Protein AF-A0A7C7SRX2-F1 (afdb_monomer_lite)

Structure (mmCIF, N/CA/C/O backbone):
data_AF-A0A7C7SRX2-F1
#
_entry.id   AF-A0A7C7SRX2-F1
#
loop_
_atom_site.group_PDB
_atom_site.id
_atom_site.type_symbol
_atom_site.label_atom_id
_atom_site.label_alt_id
_atom_site.label_comp_id
_atom_site.label_asym_id
_atom_site.label_entity_id
_atom_site.label_seq_id
_atom_site.pdbx_PDB_ins_code
_atom_site.Cartn_x
_atom_site.Cartn_y
_atom_site.Cartn_z
_atom_site.occupancy
_atom_site.B_iso_or_equiv
_atom_site.auth_seq_id
_atom_site.auth_comp_id
_atom_site.auth_asym_id
_atom_site.auth_atom_id
_atom_site.pdbx_PDB_model_num
ATOM 1 N N . MET A 1 1 ? 9.573 -7.313 3.600 1.00 44.72 1 MET A N 1
ATOM 2 C CA . MET A 1 1 ? 8.364 -6.798 4.273 1.00 44.72 1 MET A CA 1
ATOM 3 C C . MET A 1 1 ? 8.714 -6.221 5.648 1.00 44.72 1 MET A C 1
ATOM 5 O O . MET A 1 1 ? 8.533 -6.867 6.675 1.00 44.72 1 MET A O 1
ATOM 9 N N . ALA A 1 2 ? 9.238 -4.993 5.685 1.00 40.69 2 ALA A N 1
ATOM 10 C CA . ALA A 1 2 ? 9.743 -4.364 6.916 1.00 40.69 2 ALA A CA 1
ATOM 11 C C . ALA A 1 2 ? 8.693 -3.517 7.677 1.00 40.69 2 ALA A C 1
ATOM 13 O O . ALA A 1 2 ? 8.979 -2.401 8.100 1.00 40.69 2 ALA A O 1
ATOM 14 N N . ALA A 1 3 ? 7.450 -3.995 7.813 1.00 50.69 3 ALA A N 1
ATOM 15 C CA . ALA A 1 3 ? 6.457 -3.336 8.677 1.00 50.69 3 ALA A CA 1
ATOM 16 C C . ALA A 1 3 ? 6.371 -3.972 10.078 1.00 50.69 3 ALA A C 1
ATOM 18 O O . ALA A 1 3 ? 5.954 -3.321 11.020 1.00 50.69 3 ALA A O 1
ATOM 19 N N . ASN A 1 4 ? 6.812 -5.224 10.239 1.00 58.62 4 ASN A N 1
ATOM 20 C CA . ASN A 1 4 ? 7.034 -5.872 11.542 1.00 58.62 4 ASN A CA 1
ATOM 21 C C . ASN A 1 4 ? 8.080 -7.008 11.439 1.00 58.62 4 ASN A C 1
ATOM 23 O O . ASN A 1 4 ? 8.088 -7.939 12.236 1.00 58.62 4 ASN A O 1
ATOM 27 N N . ASP A 1 5 ? 8.897 -6.976 10.378 1.00 67.50 5 ASP A N 1
ATOM 28 C CA . ASP A 1 5 ? 9.888 -8.001 10.003 1.00 67.50 5 ASP A CA 1
ATOM 29 C C . ASP A 1 5 ? 9.330 -9.437 9.847 1.00 67.50 5 ASP A C 1
ATOM 31 O O . ASP A 1 5 ? 10.047 -10.436 9.917 1.00 67.50 5 ASP A O 1
ATOM 35 N N . GLN A 1 6 ? 8.019 -9.560 9.615 1.00 72.31 6 GLN A N 1
ATOM 36 C CA . GLN A 1 6 ? 7.351 -10.835 9.359 1.00 72.31 6 GLN A CA 1
ATOM 37 C C . GLN A 1 6 ? 7.381 -11.170 7.865 1.00 72.31 6 GLN A C 1
ATOM 39 O O . GLN A 1 6 ? 7.149 -10.307 7.019 1.00 72.31 6 GLN A O 1
ATOM 44 N N . LYS A 1 7 ? 7.621 -12.444 7.536 1.00 82.81 7 LYS A N 1
ATOM 45 C CA . LYS A 1 7 ? 7.529 -12.944 6.155 1.00 82.81 7 LYS A CA 1
ATOM 46 C C . LYS A 1 7 ? 6.091 -12.898 5.644 1.00 82.81 7 LYS A C 1
ATOM 48 O O . LYS A 1 7 ? 5.171 -13.205 6.406 1.00 82.81 7 LYS A O 1
ATOM 53 N N . ALA A 1 8 ? 5.915 -12.619 4.351 1.00 83.56 8 ALA A N 1
ATOM 54 C CA . ALA A 1 8 ? 4.608 -12.574 3.688 1.00 83.56 8 ALA A CA 1
ATOM 55 C C . ALA A 1 8 ? 3.750 -13.807 3.989 1.00 83.56 8 ALA A C 1
ATOM 57 O O . ALA A 1 8 ? 2.584 -13.679 4.354 1.00 83.56 8 ALA A O 1
ATOM 58 N N . ASP A 1 9 ? 4.342 -15.000 3.914 1.00 85.44 9 ASP A N 1
ATOM 59 C CA . ASP A 1 9 ? 3.617 -16.252 4.141 1.00 85.44 9 ASP A CA 1
ATOM 60 C C . ASP A 1 9 ? 3.044 -16.376 5.562 1.00 85.44 9 ASP A C 1
ATOM 62 O O . ASP A 1 9 ? 1.958 -16.927 5.722 1.00 85.44 9 ASP A O 1
ATOM 66 N N . LEU A 1 10 ? 3.715 -15.828 6.583 1.00 85.75 10 LEU A N 1
ATOM 67 C CA . LEU A 1 10 ? 3.201 -15.849 7.959 1.00 85.75 10 LEU A CA 1
ATOM 68 C C . LEU A 1 10 ? 1.990 -14.929 8.116 1.00 85.75 10 LEU A C 1
ATOM 70 O O . LEU A 1 10 ? 1.018 -15.304 8.762 1.00 85.75 10 LEU A O 1
ATOM 74 N N . VAL A 1 11 ? 2.031 -13.749 7.494 1.00 85.06 11 VAL A N 1
ATOM 75 C CA . VAL A 1 11 ? 0.910 -12.798 7.500 1.00 85.06 11 VAL A CA 1
ATOM 76 C C . VAL A 1 11 ? -0.282 -13.357 6.723 1.00 85.06 11 VAL A C 1
ATOM 78 O O . VAL A 1 11 ? -1.421 -13.251 7.166 1.00 85.06 11 VAL A O 1
ATOM 81 N N . ILE A 1 12 ? -0.024 -14.003 5.584 1.00 86.81 12 ILE A N 1
ATOM 82 C CA . ILE A 1 12 ? -1.063 -14.653 4.778 1.00 86.81 12 ILE A CA 1
ATOM 83 C C . ILE A 1 12 ? -1.719 -15.796 5.537 1.00 86.81 12 ILE A C 1
ATOM 85 O O . ILE A 1 12 ? -2.938 -15.954 5.467 1.00 86.81 12 ILE A O 1
ATOM 89 N N . GLN A 1 13 ? -0.922 -16.601 6.234 1.00 86.88 13 GLN A N 1
ATOM 90 C CA . GLN A 1 13 ? -1.445 -17.702 7.021 1.00 86.88 13 GLN A CA 1
ATOM 91 C C . GLN A 1 13 ? -2.283 -17.192 8.200 1.00 86.88 13 GLN A C 1
ATOM 93 O O . GLN A 1 13 ? -3.420 -17.623 8.341 1.00 86.88 13 GLN A O 1
ATOM 98 N N . ASP A 1 14 ? -1.788 -16.213 8.964 1.00 85.00 14 ASP A N 1
ATOM 99 C CA . ASP A 1 14 ? -2.549 -15.603 10.064 1.00 85.00 14 ASP A CA 1
ATOM 100 C C . ASP A 1 14 ? -3.891 -15.026 9.596 1.00 85.00 14 ASP A C 1
ATOM 102 O O . ASP A 1 14 ? -4.931 -15.276 10.202 1.00 85.00 14 ASP A O 1
ATOM 106 N N . PHE A 1 15 ? -3.891 -14.312 8.469 1.00 83.62 15 PHE A N 1
ATOM 107 C CA . PHE A 1 15 ? -5.114 -13.761 7.897 1.00 83.62 15 PHE A CA 1
ATOM 108 C C . PHE A 1 15 ? -6.142 -14.849 7.560 1.00 83.62 15 PHE A C 1
ATOM 110 O O . PHE A 1 15 ? -7.321 -14.712 7.883 1.00 83.62 15 PHE A O 1
ATOM 117 N N . LYS A 1 16 ? -5.695 -15.946 6.938 1.00 83.50 16 LYS A N 1
ATOM 118 C CA . LYS A 1 16 ? -6.566 -17.071 6.571 1.00 83.50 16 LYS A CA 1
ATOM 119 C C . LYS A 1 16 ? -7.103 -17.810 7.789 1.00 83.50 16 LYS A C 1
ATOM 121 O O . LYS A 1 16 ? -8.270 -18.186 7.791 1.00 83.50 16 LYS A O 1
ATOM 126 N N . ASP A 1 17 ? -6.257 -18.004 8.791 1.00 83.88 17 ASP A N 1
ATOM 127 C CA . ASP A 1 17 ? -6.578 -18.823 9.954 1.00 83.88 17 ASP A CA 1
ATOM 128 C C . ASP A 1 17 ? -7.446 -18.059 10.968 1.00 83.88 17 ASP A C 1
ATOM 130 O O . ASP A 1 17 ? -8.264 -18.675 11.648 1.00 83.88 17 ASP A O 1
ATOM 134 N N . ASN A 1 18 ? -7.297 -16.730 11.061 1.00 79.31 18 ASN A N 1
ATOM 135 C CA . ASN A 1 18 ? -7.887 -15.946 12.152 1.00 79.31 18 ASN A CA 1
ATOM 136 C C . ASN A 1 18 ? -8.825 -14.811 11.716 1.00 79.31 18 ASN A C 1
ATOM 138 O O . ASN A 1 18 ? -9.653 -14.393 12.522 1.00 79.31 18 ASN A O 1
ATOM 142 N N . ARG A 1 19 ? -8.714 -14.281 10.488 1.00 74.75 19 ARG A N 1
ATOM 143 C CA . ARG A 1 19 ? -9.352 -12.995 10.123 1.00 74.75 19 ARG A CA 1
ATOM 144 C C . ARG A 1 19 ? -10.472 -13.082 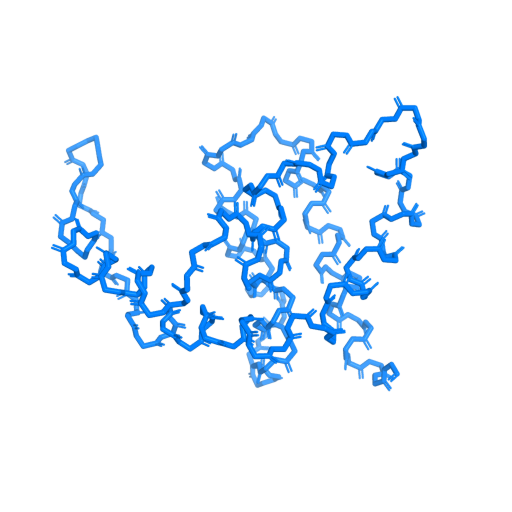9.088 1.00 74.75 19 ARG A C 1
ATOM 146 O O . ARG A 1 19 ? -11.197 -12.109 8.913 1.00 74.75 19 ARG A O 1
ATOM 153 N N . LEU A 1 20 ? -10.650 -14.225 8.423 1.00 72.06 20 LEU A N 1
ATOM 154 C CA . LEU A 1 20 ? -11.710 -14.411 7.417 1.00 72.06 20 LEU A CA 1
ATOM 155 C C . LEU A 1 20 ? -13.128 -14.435 8.009 1.00 72.06 20 LEU A C 1
ATOM 157 O O . LEU A 1 20 ? -14.077 -14.052 7.332 1.00 72.06 20 LEU A O 1
ATOM 161 N N . GLU A 1 21 ? -13.268 -14.890 9.253 1.00 70.44 21 GLU A N 1
ATOM 162 C CA . GLU A 1 21 ? -14.559 -15.057 9.941 1.00 70.44 21 GLU A CA 1
ATOM 163 C C . GLU A 1 21 ? -14.652 -14.206 11.219 1.00 70.44 21 GLU A C 1
ATOM 165 O O . GLU A 1 21 ? -15.548 -14.391 12.047 1.00 70.44 21 GLU A O 1
ATOM 170 N N . GLU A 1 22 ? -13.706 -13.281 11.406 1.00 70.69 22 GLU A N 1
ATOM 171 C CA . GLU A 1 22 ? -13.679 -12.402 12.569 1.00 70.69 22 GLU A CA 1
ATOM 172 C C . GLU A 1 22 ? -14.893 -11.461 12.532 1.00 70.69 22 GLU A C 1
ATOM 174 O O . GLU A 1 22 ? -15.251 -10.910 11.491 1.00 70.69 22 GLU A O 1
ATOM 179 N N . LYS A 1 23 ? -15.548 -11.277 13.680 1.00 69.44 23 LYS A N 1
ATOM 180 C CA . LYS A 1 23 ? -16.591 -10.262 13.859 1.00 69.44 23 LYS A CA 1
ATOM 181 C C . LYS A 1 23 ? -15.980 -9.076 14.581 1.00 69.44 23 LYS A C 1
ATOM 183 O O . LYS A 1 23 ? -15.361 -9.260 15.627 1.00 69.44 23 LYS A O 1
ATOM 188 N N . VAL A 1 24 ? -16.192 -7.874 14.061 1.00 69.94 24 VAL A N 1
ATOM 189 C CA . VAL A 1 24 ? -15.782 -6.625 14.718 1.00 69.94 24 VAL A CA 1
ATOM 190 C C . VAL A 1 24 ? -17.041 -5.914 15.194 1.00 69.94 24 VAL A C 1
ATOM 192 O O . VAL A 1 24 ? -17.967 -5.721 14.412 1.00 69.94 24 VAL A O 1
ATOM 195 N N . ASP A 1 25 ? -17.096 -5.573 16.484 1.00 72.94 25 ASP A N 1
ATOM 196 C CA . ASP A 1 25 ? -18.219 -4.865 17.120 1.00 72.94 25 ASP A CA 1
ATOM 197 C C . ASP A 1 25 ? -19.607 -5.473 16.820 1.00 72.94 25 ASP A C 1
ATOM 199 O O . ASP A 1 25 ? -20.580 -4.762 16.569 1.00 72.94 25 ASP A O 1
ATOM 203 N N . ASP A 1 26 ? -19.687 -6.810 16.817 1.00 70.38 26 ASP A N 1
ATOM 204 C CA . ASP A 1 26 ? -20.883 -7.600 16.479 1.00 70.38 26 ASP A CA 1
ATOM 205 C C . ASP A 1 26 ? -21.453 -7.350 15.066 1.00 70.38 26 ASP A C 1
ATOM 207 O O . ASP A 1 26 ? -22.555 -7.807 14.746 1.00 70.38 26 ASP A O 1
ATOM 211 N N . GLN A 1 27 ? -20.699 -6.678 14.191 1.00 66.69 27 GLN A N 1
ATOM 212 C CA . GLN A 1 27 ? -21.055 -6.480 12.792 1.00 66.69 27 GLN A CA 1
ATOM 213 C C . GLN A 1 27 ? -20.525 -7.620 11.922 1.00 66.69 27 GLN A C 1
ATOM 215 O O . GLN A 1 27 ? -19.414 -8.126 12.101 1.00 66.69 27 GLN A O 1
ATOM 220 N N . GLU A 1 28 ? -21.351 -8.033 10.962 1.00 67.12 28 GLU A N 1
ATOM 221 C CA . GLU A 1 28 ? -20.957 -8.984 9.930 1.00 67.12 28 GLU A CA 1
ATOM 222 C C . GLU A 1 28 ? -20.049 -8.263 8.930 1.00 67.12 28 GLU A C 1
ATOM 224 O O . GLU A 1 28 ? -20.482 -7.353 8.221 1.00 67.12 28 GLU A O 1
ATOM 229 N N . MET A 1 29 ? -18.769 -8.635 8.916 1.00 69.38 29 MET A N 1
ATOM 230 C CA . MET A 1 29 ? -17.819 -8.112 7.941 1.00 69.38 29 MET A CA 1
ATOM 231 C C . MET A 1 29 ? -18.009 -8.816 6.598 1.00 69.38 29 MET A C 1
ATOM 233 O O . MET A 1 29 ? -18.310 -10.008 6.532 1.00 69.38 29 MET A O 1
ATOM 237 N N . VAL A 1 30 ? -17.830 -8.066 5.510 1.00 74.19 30 VAL A N 1
ATOM 238 C CA . VAL A 1 30 ? -17.824 -8.645 4.164 1.00 74.19 30 VAL A CA 1
ATOM 239 C C . VAL A 1 30 ? -16.649 -9.610 4.059 1.00 74.19 30 VAL A C 1
ATOM 241 O O . VAL A 1 30 ? -15.544 -9.290 4.494 1.00 74.19 30 VAL A O 1
ATOM 244 N N . PHE A 1 31 ? -16.885 -10.778 3.460 1.00 75.62 31 PHE A N 1
ATOM 245 C CA . PHE A 1 31 ? -15.825 -11.753 3.251 1.00 75.62 31 PHE A CA 1
ATOM 246 C C . PHE A 1 31 ? -14.746 -11.152 2.337 1.00 75.62 31 PHE A C 1
ATOM 248 O O . PHE A 1 31 ? -15.054 -10.785 1.197 1.00 75.62 31 PHE A O 1
ATOM 255 N N . PRO A 1 32 ? -13.498 -11.024 2.807 1.00 79.06 32 PRO A N 1
ATOM 256 C CA . PRO A 1 32 ? -12.454 -10.384 2.027 1.00 79.06 32 PRO A CA 1
ATOM 257 C C . PRO A 1 32 ? -11.993 -11.297 0.886 1.00 79.06 32 PRO A C 1
ATOM 259 O O . PRO A 1 32 ? -11.966 -12.526 1.012 1.00 79.06 32 PRO A O 1
ATOM 262 N N . ASP A 1 33 ? -11.565 -10.705 -0.230 1.00 87.88 33 ASP A N 1
ATOM 263 C CA . ASP A 1 33 ? -10.928 -11.462 -1.307 1.00 87.88 33 ASP A CA 1
ATOM 264 C C . ASP A 1 33 ? -9.531 -11.926 -0.861 1.00 87.88 33 ASP A C 1
ATOM 266 O O . ASP A 1 33 ? -8.529 -11.210 -0.947 1.00 87.88 33 ASP A O 1
ATOM 270 N N . GLY A 1 34 ? -9.461 -13.167 -0.376 1.00 87.62 34 GLY A N 1
ATOM 271 C CA . GLY A 1 34 ? -8.213 -13.776 0.078 1.00 87.62 34 GLY A CA 1
ATOM 272 C C . GLY A 1 34 ? -7.168 -13.957 -1.029 1.00 87.62 34 GLY A C 1
ATOM 273 O O . GLY A 1 34 ? -5.974 -14.058 -0.724 1.00 87.62 34 GLY A O 1
ATOM 274 N N . THR A 1 35 ? -7.579 -13.986 -2.301 1.00 90.81 35 THR A N 1
ATOM 275 C CA . THR A 1 35 ? -6.657 -14.058 -3.442 1.00 90.81 35 THR A CA 1
ATOM 276 C C . THR A 1 35 ? -5.998 -12.706 -3.657 1.00 90.81 35 THR A C 1
ATOM 278 O O . THR A 1 35 ? -4.768 -12.639 -3.700 1.00 90.81 35 THR A O 1
ATOM 281 N N . LEU A 1 36 ? -6.793 -11.634 -3.714 1.00 90.94 36 LEU A N 1
ATOM 282 C CA . LEU A 1 36 ? -6.286 -10.267 -3.828 1.00 90.94 36 LEU A CA 1
ATOM 283 C C . LEU A 1 36 ? -5.352 -9.932 -2.658 1.00 90.94 36 LEU A C 1
ATOM 285 O O . LEU A 1 36 ? -4.217 -9.515 -2.884 1.00 90.94 36 LEU A O 1
ATOM 289 N N . PHE A 1 37 ? -5.766 -10.236 -1.424 1.00 91.19 37 PHE A N 1
ATOM 290 C CA . PHE A 1 37 ? -4.933 -10.050 -0.234 1.00 91.19 37 PHE A CA 1
ATOM 291 C C . PHE A 1 37 ? -3.585 -10.780 -0.346 1.00 91.19 37 PHE A C 1
ATOM 293 O O . PHE A 1 37 ? -2.523 -10.187 -0.152 1.00 91.19 37 PHE A O 1
ATOM 300 N N . THR A 1 38 ? -3.609 -12.067 -0.714 1.00 92.25 38 THR A N 1
ATOM 301 C CA . THR A 1 38 ? -2.389 -12.875 -0.884 1.00 92.25 38 THR A CA 1
ATOM 302 C C . THR A 1 38 ? -1.461 -12.270 -1.940 1.00 92.25 38 THR A C 1
ATOM 304 O O . THR A 1 38 ? -0.244 -12.221 -1.738 1.00 92.25 38 THR A O 1
ATOM 307 N N . ASN A 1 39 ? -2.026 -11.813 -3.060 1.00 94.88 39 ASN A N 1
ATOM 308 C CA . ASN A 1 39 ? -1.273 -11.222 -4.160 1.00 94.88 39 ASN A CA 1
ATOM 309 C C . ASN A 1 39 ? -0.622 -9.899 -3.754 1.00 94.88 39 ASN A C 1
ATOM 311 O O . ASN A 1 39 ? 0.550 -9.697 -4.063 1.00 94.88 39 ASN A O 1
ATOM 315 N N . ILE A 1 40 ? -1.338 -9.039 -3.024 1.00 95.62 40 ILE A N 1
ATOM 316 C CA . ILE A 1 40 ? -0.805 -7.765 -2.527 1.00 95.62 40 ILE A CA 1
ATOM 317 C C . ILE A 1 40 ? 0.343 -8.011 -1.547 1.00 95.62 40 ILE A C 1
ATOM 319 O O . ILE A 1 40 ? 1.437 -7.492 -1.752 1.00 95.62 40 ILE A O 1
ATOM 323 N N . VAL A 1 41 ? 0.146 -8.847 -0.521 1.00 93.81 41 VAL A N 1
ATOM 324 C CA . VAL A 1 41 ? 1.158 -9.069 0.530 1.00 93.81 41 VAL A CA 1
ATOM 325 C C . VAL A 1 41 ? 2.450 -9.662 -0.045 1.00 93.81 41 VAL A C 1
ATOM 327 O O . VAL A 1 41 ? 3.546 -9.180 0.249 1.00 93.81 41 VAL A O 1
ATOM 330 N N . ARG A 1 42 ? 2.345 -10.674 -0.916 1.00 95.06 42 ARG A N 1
ATOM 331 C CA . ARG A 1 42 ? 3.517 -11.236 -1.617 1.00 95.06 42 ARG A CA 1
ATOM 332 C C . ARG A 1 42 ? 4.127 -10.248 -2.597 1.00 95.06 42 ARG A C 1
ATOM 334 O O . ARG A 1 42 ? 5.346 -10.162 -2.707 1.00 95.06 42 ARG A O 1
ATOM 341 N N . GLY A 1 43 ? 3.283 -9.519 -3.312 1.00 94.94 43 GLY A N 1
ATOM 342 C CA . GLY A 1 43 ? 3.693 -8.518 -4.277 1.00 94.94 43 GLY A CA 1
ATOM 343 C C . GLY A 1 43 ? 4.552 -7.426 -3.659 1.00 94.94 43 GLY A C 1
ATOM 344 O O . GLY A 1 43 ? 5.630 -7.133 -4.174 1.00 94.94 43 GLY A O 1
ATOM 345 N N . VAL A 1 44 ? 4.120 -6.897 -2.513 1.00 94.94 44 VAL A N 1
ATOM 346 C CA . VAL A 1 44 ? 4.892 -5.939 -1.718 1.00 94.94 44 VAL A CA 1
ATOM 347 C C . VAL A 1 44 ? 6.225 -6.543 -1.2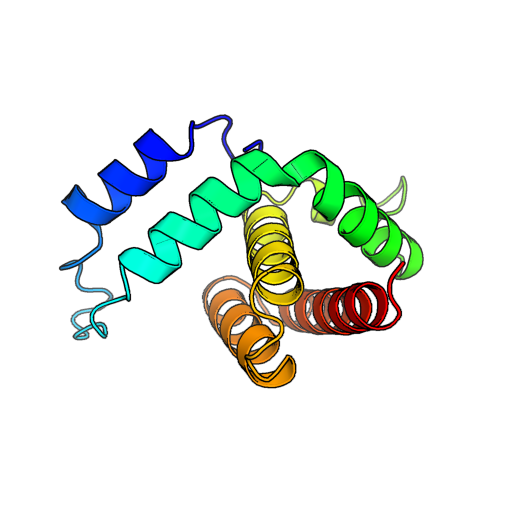97 1.00 94.94 44 VAL A C 1
ATOM 349 O O . VAL A 1 44 ? 7.244 -5.905 -1.515 1.00 94.94 44 VAL A O 1
ATOM 352 N N . GLU A 1 45 ? 6.265 -7.768 -0.759 1.00 93.75 45 GLU A N 1
ATOM 353 C CA . GLU A 1 45 ? 7.534 -8.401 -0.357 1.00 93.75 45 GLU A CA 1
ATOM 354 C C . GLU A 1 45 ? 8.525 -8.537 -1.526 1.00 93.75 45 GLU A C 1
ATOM 356 O O . GLU A 1 45 ? 9.717 -8.291 -1.353 1.00 93.75 45 GLU A O 1
ATOM 361 N N . VAL A 1 46 ? 8.038 -8.887 -2.719 1.00 94.88 46 VAL A N 1
ATOM 362 C CA . VAL A 1 46 ? 8.874 -9.076 -3.915 1.00 94.88 46 VAL A CA 1
ATOM 363 C C . VAL A 1 46 ? 9.311 -7.750 -4.541 1.00 94.88 46 VAL A C 1
ATOM 365 O O . VAL A 1 46 ? 10.405 -7.669 -5.096 1.00 9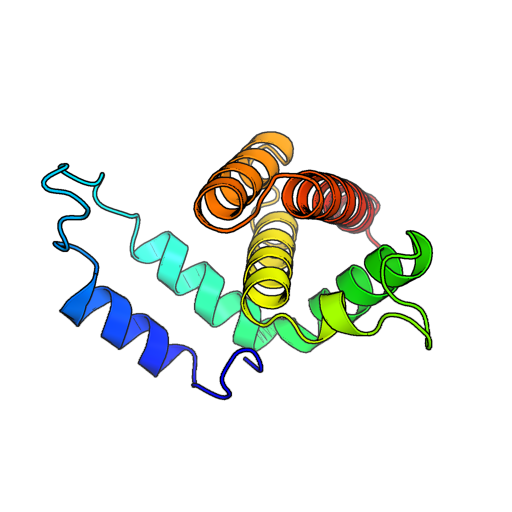4.88 46 VAL A O 1
ATOM 368 N N . ARG A 1 47 ? 8.460 -6.720 -4.500 1.00 94.69 47 ARG A N 1
ATOM 369 C CA . ARG A 1 47 ? 8.652 -5.449 -5.221 1.00 94.69 47 ARG A CA 1
ATOM 370 C C . ARG A 1 47 ? 8.935 -4.261 -4.299 1.00 94.69 47 ARG A C 1
ATOM 372 O O . ARG A 1 47 ? 8.931 -3.124 -4.763 1.00 94.69 47 ARG A O 1
ATOM 379 N N . GLU A 1 48 ? 9.204 -4.506 -3.015 1.00 90.75 48 GLU A N 1
ATOM 380 C CA . GLU A 1 48 ? 9.454 -3.470 -1.999 1.00 90.75 48 GLU A CA 1
ATOM 381 C C . GLU A 1 48 ? 10.525 -2.477 -2.471 1.00 90.75 48 GLU A C 1
ATOM 383 O O . GLU A 1 48 ? 10.320 -1.269 -2.392 1.00 90.75 48 GLU A O 1
ATOM 388 N N . THR A 1 49 ? 11.611 -2.981 -3.069 1.00 91.75 49 THR A N 1
ATOM 389 C CA . THR A 1 49 ? 12.734 -2.174 -3.575 1.00 91.75 49 THR A CA 1
ATOM 390 C C . THR A 1 49 ? 12.379 -1.252 -4.736 1.00 91.75 49 THR A C 1
ATOM 392 O O . THR A 1 49 ? 13.104 -0.292 -4.978 1.00 91.75 49 THR A O 1
ATOM 395 N N . ASP A 1 50 ? 11.287 -1.524 -5.447 1.00 91.56 50 ASP A N 1
ATOM 396 C CA . ASP A 1 50 ? 10.838 -0.708 -6.576 1.00 91.56 50 ASP A CA 1
ATOM 397 C C . ASP A 1 50 ? 9.830 0.353 -6.113 1.00 91.56 50 ASP A C 1
ATOM 399 O O . ASP A 1 50 ? 9.799 1.468 -6.630 1.00 91.56 50 ASP A O 1
ATOM 403 N N . ILE A 1 51 ? 9.012 0.020 -5.110 1.00 92.31 51 ILE A N 1
ATOM 404 C CA . ILE A 1 51 ? 7.884 0.844 -4.657 1.00 92.31 51 ILE A CA 1
ATOM 405 C C . ILE A 1 51 ? 8.305 1.803 -3.548 1.00 92.31 51 ILE A C 1
ATOM 407 O O . ILE A 1 51 ? 7.955 2.985 -3.578 1.00 92.31 51 ILE A O 1
ATOM 411 N N . GLU A 1 52 ? 9.061 1.315 -2.563 1.00 91.88 52 GLU A N 1
ATOM 412 C CA . GLU A 1 52 ? 9.463 2.102 -1.398 1.00 91.88 52 GLU A CA 1
ATOM 413 C C . GLU A 1 52 ? 10.208 3.392 -1.781 1.00 91.88 52 GLU A C 1
ATOM 415 O O . GLU A 1 52 ? 9.868 4.441 -1.219 1.00 91.88 52 GLU A O 1
ATOM 420 N N . PRO A 1 53 ? 11.154 3.399 -2.747 1.00 91.44 53 PRO A N 1
ATOM 421 C CA . PRO A 1 53 ? 11.830 4.633 -3.139 1.00 91.44 53 PRO A CA 1
ATOM 422 C C . PRO A 1 53 ? 10.878 5.674 -3.738 1.00 91.44 53 PRO A C 1
ATOM 424 O O . PRO A 1 53 ? 11.016 6.867 -3.452 1.00 91.44 53 PRO A O 1
ATOM 427 N N . VAL A 1 54 ? 9.890 5.240 -4.530 1.00 92.75 54 VAL A N 1
ATOM 428 C CA . VAL A 1 54 ? 8.888 6.125 -5.149 1.00 92.75 54 VAL A CA 1
ATOM 429 C C . VAL A 1 54 ? 8.020 6.765 -4.070 1.00 92.75 54 VAL A C 1
ATOM 431 O O . VAL A 1 54 ? 7.925 7.993 -3.995 1.00 92.75 54 VAL A O 1
ATOM 434 N N . ILE A 1 55 ? 7.461 5.948 -3.175 1.00 92.50 55 ILE A N 1
ATOM 435 C CA . ILE A 1 55 ? 6.639 6.413 -2.050 1.00 92.50 55 ILE A CA 1
ATOM 436 C C . ILE A 1 55 ? 7.432 7.363 -1.145 1.00 92.50 55 ILE A C 1
ATOM 438 O O . ILE A 1 55 ? 6.948 8.444 -0.806 1.00 92.50 55 ILE A O 1
ATOM 442 N N . THR A 1 56 ? 8.672 7.006 -0.806 1.00 89.50 56 THR A N 1
ATOM 443 C CA . THR A 1 56 ? 9.549 7.821 0.048 1.00 89.50 56 THR A CA 1
ATOM 444 C C . THR A 1 56 ? 9.861 9.170 -0.595 1.00 89.50 56 THR A C 1
ATOM 446 O O . THR A 1 56 ? 9.794 10.207 0.066 1.00 89.50 56 THR A O 1
ATOM 449 N N . THR A 1 57 ? 10.149 9.188 -1.899 1.00 90.12 57 THR A N 1
ATOM 450 C CA . THR A 1 57 ? 10.420 10.425 -2.646 1.00 90.12 57 THR A CA 1
ATOM 451 C C . THR A 1 57 ? 9.209 11.356 -2.626 1.00 90.12 57 THR A C 1
ATOM 453 O O . THR A 1 57 ? 9.340 12.547 -2.330 1.00 90.12 57 THR A O 1
ATOM 456 N N . ILE A 1 58 ? 8.015 10.814 -2.873 1.00 91.81 58 ILE A N 1
ATOM 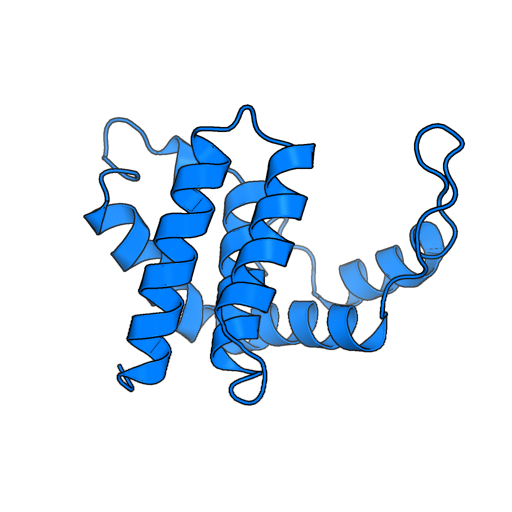457 C CA . ILE A 1 58 ? 6.764 11.578 -2.861 1.00 91.81 58 ILE A CA 1
ATOM 458 C C . ILE A 1 58 ? 6.467 12.113 -1.456 1.00 91.81 58 ILE A C 1
ATOM 460 O O . ILE A 1 58 ? 6.162 13.299 -1.312 1.00 91.81 58 ILE A O 1
ATOM 464 N N . LEU A 1 59 ? 6.593 11.284 -0.416 1.00 87.25 59 LEU A N 1
ATOM 465 C CA . LEU A 1 59 ? 6.408 11.699 0.978 1.00 87.25 59 LEU A CA 1
ATOM 466 C C . LEU A 1 59 ? 7.343 12.853 1.359 1.00 87.25 59 LEU A C 1
ATOM 468 O O . LEU A 1 59 ? 6.885 13.874 1.879 1.00 87.25 59 LEU A O 1
ATOM 472 N N . ASN A 1 60 ? 8.635 12.728 1.045 1.00 84.88 60 ASN A N 1
ATOM 473 C CA . ASN A 1 60 ? 9.631 13.769 1.307 1.00 84.88 60 ASN A CA 1
ATOM 474 C C . ASN A 1 60 ? 9.275 15.076 0.579 1.00 84.88 60 ASN A C 1
ATOM 476 O O . ASN A 1 60 ? 9.299 16.147 1.186 1.00 84.88 60 ASN A O 1
ATOM 480 N N . SER A 1 61 ? 8.871 14.999 -0.696 1.00 86.19 61 SER A N 1
ATOM 481 C CA . SER A 1 61 ? 8.489 16.180 -1.492 1.00 86.19 61 SER A CA 1
ATOM 482 C C . SER A 1 61 ? 7.292 16.947 -0.916 1.00 86.19 61 SER A C 1
ATOM 484 O O . SER A 1 61 ? 7.149 18.148 -1.139 1.00 86.19 61 SER A O 1
ATOM 486 N N . ARG A 1 62 ? 6.443 16.264 -0.141 1.00 83.31 62 ARG A N 1
ATOM 487 C CA . ARG A 1 62 ? 5.250 16.830 0.499 1.00 83.31 62 ARG A CA 1
ATOM 488 C C . ARG A 1 62 ? 5.527 17.407 1.891 1.00 83.31 62 ARG A C 1
ATOM 490 O O . ARG A 1 62 ? 4.585 17.815 2.564 1.00 83.31 62 ARG A O 1
ATOM 497 N N . GLY A 1 63 ? 6.785 17.429 2.343 1.00 72.94 63 GLY A N 1
ATOM 498 C CA . GLY A 1 63 ? 7.157 17.905 3.681 1.00 72.94 63 GLY A CA 1
ATOM 499 C C . GLY A 1 63 ? 6.641 17.013 4.815 1.00 72.94 63 GLY A C 1
ATOM 500 O O . GLY A 1 63 ? 6.700 17.400 5.977 1.00 72.94 63 GLY A O 1
ATOM 501 N N . ALA A 1 64 ? 6.149 15.815 4.480 1.00 67.56 64 ALA A N 1
ATOM 502 C CA . ALA A 1 64 ? 5.704 14.799 5.432 1.00 67.56 64 ALA A CA 1
ATOM 503 C C . ALA A 1 64 ? 6.881 14.067 6.100 1.00 67.56 64 ALA A C 1
ATOM 505 O O . ALA A 1 64 ? 6.692 13.278 7.017 1.00 67.56 64 ALA A O 1
ATOM 506 N N . SER A 1 65 ? 8.105 14.329 5.656 1.00 59.62 65 SER A N 1
ATOM 507 C CA . SER A 1 65 ? 9.318 13.759 6.215 1.00 59.62 65 SER A CA 1
ATOM 508 C C . SER A 1 65 ? 10.384 14.843 6.229 1.00 59.62 65 SER A C 1
ATOM 510 O O . SER A 1 65 ? 10.927 15.241 5.198 1.00 59.62 65 SER A O 1
ATOM 512 N N . THR A 1 66 ? 10.621 15.382 7.416 1.00 51.62 66 THR A N 1
ATOM 513 C CA . THR A 1 66 ? 11.699 16.328 7.698 1.00 51.62 66 THR A CA 1
ATOM 514 C C . THR A 1 66 ? 12.555 15.745 8.819 1.00 51.62 66 THR A C 1
ATOM 516 O O . THR A 1 66 ? 12.077 14.927 9.609 1.00 51.62 66 THR A O 1
ATOM 519 N N . ALA A 1 67 ? 13.818 16.172 8.934 1.00 52.25 67 ALA A N 1
ATOM 520 C CA . ALA A 1 67 ? 14.699 15.765 10.041 1.00 52.25 67 ALA A CA 1
ATOM 521 C C . ALA A 1 67 ? 14.091 16.060 11.433 1.00 52.25 67 ALA A C 1
ATOM 523 O O . ALA A 1 67 ? 14.457 15.449 12.432 1.00 52.25 67 ALA A O 1
ATOM 524 N N . GLU A 1 68 ? 13.139 16.988 11.475 1.00 46.31 68 GLU A N 1
ATOM 525 C CA . GLU A 1 68 ? 12.405 17.472 12.640 1.00 46.31 68 GLU A CA 1
ATOM 526 C C . GLU A 1 68 ? 11.053 16.765 12.874 1.00 46.31 68 GLU A C 1
ATOM 528 O O . GLU A 1 68 ? 10.458 16.942 13.937 1.00 46.31 68 GLU A O 1
ATOM 533 N N . ASN A 1 69 ? 10.578 15.915 11.950 1.00 53.16 69 ASN A N 1
ATOM 534 C CA . ASN A 1 69 ? 9.367 15.111 12.147 1.00 53.16 69 ASN A CA 1
ATOM 535 C C . ASN A 1 69 ? 9.424 13.747 11.414 1.00 53.16 69 ASN A C 1
ATOM 537 O O . ASN A 1 69 ? 8.732 13.539 10.417 1.00 53.16 69 ASN A O 1
ATOM 541 N N . PRO A 1 70 ? 10.223 12.782 11.911 1.00 55.38 70 PRO A N 1
ATOM 542 C CA . PRO A 1 70 ? 10.393 11.460 11.292 1.00 55.38 70 PRO A CA 1
ATOM 543 C C . PRO A 1 70 ? 9.172 10.530 11.439 1.00 55.38 70 PRO A C 1
ATOM 545 O O . PRO A 1 70 ? 9.185 9.417 10.913 1.00 55.38 70 PRO A O 1
ATOM 548 N N . LYS A 1 71 ? 8.115 10.967 12.146 1.00 56.28 71 LYS A N 1
ATOM 549 C CA . LYS A 1 71 ? 6.990 10.120 12.579 1.00 56.28 71 LYS A CA 1
ATOM 550 C C . LYS A 1 71 ? 6.311 9.347 11.448 1.00 56.28 71 LYS A C 1
ATOM 552 O O . LYS A 1 71 ? 5.909 8.209 11.664 1.00 56.28 71 LYS A O 1
ATOM 557 N N . LEU A 1 72 ? 6.195 9.942 10.262 1.00 55.38 72 LEU A N 1
ATOM 558 C CA . LEU A 1 72 ? 5.405 9.380 9.162 1.00 55.38 72 LEU A CA 1
ATOM 559 C C . LEU A 1 72 ? 6.124 8.240 8.418 1.00 55.38 72 LEU A C 1
ATOM 561 O O . LEU A 1 72 ? 5.457 7.369 7.874 1.00 55.38 72 LEU A O 1
ATOM 565 N N . LEU A 1 73 ? 7.461 8.182 8.457 1.00 55.31 73 LEU A N 1
ATOM 566 C CA . LEU A 1 73 ? 8.218 7.006 7.992 1.00 55.31 73 LEU A CA 1
ATOM 567 C C . LEU A 1 73 ? 8.299 5.899 9.048 1.00 55.31 73 LEU A C 1
ATOM 569 O O . LEU A 1 73 ? 8.508 4.738 8.706 1.00 55.31 73 LEU A O 1
ATOM 573 N N . THR A 1 74 ? 8.147 6.252 10.326 1.00 64.44 74 THR A N 1
ATOM 574 C CA . THR A 1 74 ? 8.218 5.305 11.448 1.00 64.44 74 THR A CA 1
ATOM 575 C C . THR A 1 74 ? 6.872 4.686 11.820 1.00 64.44 74 THR A C 1
ATOM 577 O O . THR A 1 74 ? 6.846 3.721 12.581 1.00 64.44 74 THR A O 1
ATOM 580 N N . ASP A 1 75 ? 5.758 5.223 11.313 1.00 82.44 75 ASP A N 1
ATOM 581 C CA . ASP A 1 75 ? 4.440 4.626 11.507 1.00 82.44 75 ASP A CA 1
ATOM 582 C C . ASP A 1 75 ? 4.283 3.410 10.583 1.00 82.44 75 ASP A C 1
ATOM 584 O O . ASP A 1 75 ? 4.148 3.519 9.360 1.00 82.44 75 ASP A O 1
ATOM 588 N N . LEU A 1 76 ? 4.329 2.229 11.198 1.00 85.56 76 LEU A N 1
ATOM 589 C CA . LEU A 1 76 ? 4.280 0.940 10.514 1.00 85.56 76 LEU A CA 1
ATOM 590 C C . LEU A 1 76 ? 2.973 0.743 9.738 1.00 85.56 76 LEU A C 1
ATOM 592 O O . LEU A 1 76 ? 2.980 0.128 8.668 1.00 85.56 76 LEU A O 1
ATOM 596 N N . LEU A 1 77 ? 1.859 1.276 10.246 1.00 88.94 77 LEU A N 1
ATOM 597 C CA . LEU A 1 77 ? 0.554 1.146 9.611 1.00 88.94 77 LEU A CA 1
ATOM 598 C C . LEU A 1 77 ? 0.470 2.038 8.374 1.00 88.94 77 LEU A C 1
ATOM 600 O O . LEU A 1 77 ? 0.073 1.569 7.309 1.00 88.94 77 LEU A O 1
ATOM 604 N N . MET A 1 78 ? 0.906 3.295 8.482 1.00 89.88 78 MET A N 1
ATOM 605 C CA . MET A 1 78 ? 0.955 4.194 7.329 1.00 89.88 78 MET A CA 1
ATOM 606 C C . MET A 1 78 ? 1.861 3.638 6.229 1.00 89.88 78 MET A C 1
ATOM 608 O O . MET A 1 78 ? 1.459 3.602 5.065 1.00 89.88 78 MET A O 1
ATOM 612 N N . ARG A 1 79 ? 3.059 3.160 6.593 1.00 90.06 79 ARG A N 1
ATOM 613 C CA . ARG A 1 79 ? 3.983 2.528 5.643 1.00 90.06 79 ARG A CA 1
ATOM 614 C C . ARG A 1 79 ? 3.328 1.330 4.957 1.00 90.06 79 ARG A C 1
ATOM 616 O O . ARG A 1 79 ? 3.425 1.213 3.740 1.00 90.06 79 ARG A O 1
ATOM 623 N N . SER A 1 80 ? 2.620 0.486 5.706 1.00 92.94 80 SER A N 1
ATOM 624 C CA . SER A 1 80 ? 1.909 -0.670 5.145 1.00 92.94 80 SER A CA 1
ATOM 625 C C . SER A 1 80 ? 0.824 -0.250 4.151 1.00 92.94 80 SER A C 1
ATOM 627 O O . SER A 1 80 ? 0.799 -0.764 3.038 1.00 92.94 80 SER A O 1
ATOM 629 N N . ILE A 1 81 ? -0.018 0.728 4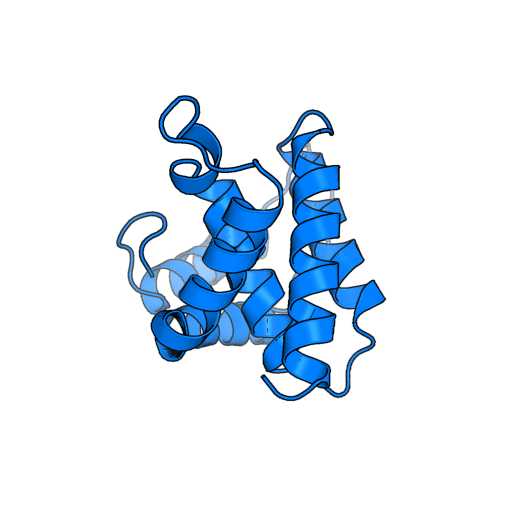.504 1.00 94.81 81 ILE A N 1
ATOM 630 C CA . ILE A 1 81 ? -1.075 1.250 3.620 1.00 94.81 81 ILE A CA 1
ATOM 631 C C . ILE A 1 81 ? -0.476 1.797 2.319 1.00 94.81 81 ILE A C 1
ATOM 633 O O . ILE A 1 81 ? -0.946 1.470 1.232 1.00 94.81 81 ILE A O 1
ATOM 637 N N . LEU A 1 82 ? 0.588 2.597 2.417 1.00 95.25 82 LEU A N 1
ATOM 638 C CA . LEU A 1 82 ? 1.221 3.211 1.253 1.00 95.25 82 LEU A CA 1
ATOM 639 C C . LEU A 1 82 ? 1.933 2.196 0.353 1.00 95.25 82 LEU A C 1
ATOM 641 O O . LEU A 1 82 ? 1.863 2.326 -0.867 1.00 95.25 82 LEU A O 1
ATOM 645 N N . LEU A 1 83 ? 2.611 1.196 0.925 1.00 95.44 83 LEU A N 1
ATOM 646 C CA . LEU A 1 83 ? 3.286 0.159 0.141 1.00 95.44 83 LEU A CA 1
ATOM 647 C C . LEU A 1 83 ? 2.287 -0.784 -0.534 1.00 95.44 83 LEU A C 1
ATOM 649 O O . LEU A 1 83 ? 2.464 -1.088 -1.711 1.00 95.44 83 LEU A O 1
ATOM 653 N N . CYS A 1 84 ? 1.234 -1.205 0.170 1.00 97.12 84 CYS A N 1
ATOM 654 C CA . CYS A 1 84 ? 0.179 -2.036 -0.409 1.00 97.12 84 CYS A CA 1
ATOM 655 C C . CYS A 1 84 ? -0.565 -1.291 -1.523 1.00 97.12 84 CYS A C 1
ATOM 657 O O . CYS A 1 84 ? -0.632 -1.795 -2.643 1.00 97.12 84 CYS A O 1
ATOM 659 N N . GLY A 1 85 ? -1.014 -0.057 -1.265 1.00 97.31 85 GLY A N 1
ATOM 660 C CA . GLY A 1 85 ? -1.681 0.759 -2.280 1.00 97.31 85 GLY A CA 1
ATOM 661 C C . GLY A 1 85 ? -0.773 1.089 -3.460 1.00 97.31 85 GLY A C 1
ATOM 662 O O . GLY A 1 85 ? -1.189 0.984 -4.610 1.00 97.31 85 GLY A O 1
ATOM 663 N N . GLY A 1 86 ? 0.497 1.408 -3.202 1.00 97.00 86 GLY A N 1
ATOM 664 C CA . GLY A 1 86 ? 1.492 1.622 -4.250 1.00 97.00 86 GLY A CA 1
ATOM 665 C C . GLY A 1 86 ? 1.727 0.377 -5.111 1.00 97.00 86 GLY A C 1
ATOM 666 O O . GLY A 1 86 ? 1.739 0.482 -6.337 1.00 97.00 86 GLY A O 1
ATOM 667 N N . PHE A 1 87 ? 1.868 -0.803 -4.493 1.00 97.62 87 PHE A N 1
ATOM 668 C CA . PHE A 1 87 ? 1.988 -2.070 -5.219 1.00 97.62 87 PHE A CA 1
ATOM 669 C C . PHE A 1 87 ? 0.764 -2.321 -6.098 1.00 97.62 87 PHE A C 1
ATOM 671 O O . PHE A 1 87 ? 0.911 -2.636 -7.277 1.00 97.62 87 PHE A O 1
ATOM 678 N N . GLU A 1 88 ? -0.433 -2.171 -5.537 1.00 97.50 88 GLU A N 1
ATOM 679 C CA . GLU A 1 88 ? -1.673 -2.469 -6.240 1.00 97.50 88 GLU A CA 1
ATOM 680 C C . GLU A 1 88 ? -1.882 -1.546 -7.445 1.00 97.50 88 GLU A C 1
ATOM 682 O O . GLU A 1 88 ? -2.167 -2.028 -8.539 1.00 97.50 88 GLU A O 1
ATOM 687 N N . LEU A 1 89 ? -1.621 -0.243 -7.289 1.00 97.44 89 LEU A N 1
ATOM 688 C CA . LEU A 1 89 ? -1.661 0.734 -8.385 1.00 97.44 89 LEU A CA 1
ATOM 689 C C . LEU A 1 89 ? -0.658 0.412 -9.503 1.00 97.44 89 LEU A C 1
ATOM 691 O O . LEU A 1 89 ? -0.938 0.660 -10.677 1.00 97.44 89 LEU A O 1
ATOM 695 N N . MET A 1 90 ? 0.516 -0.116 -9.145 1.00 95.38 90 MET A N 1
ATOM 696 C CA . MET A 1 90 ? 1.544 -0.524 -10.103 1.00 95.38 90 MET A CA 1
ATOM 697 C C . MET A 1 90 ? 1.168 -1.827 -10.831 1.00 95.38 90 MET A C 1
ATOM 699 O O . MET A 1 90 ? 1.435 -1.954 -12.029 1.00 95.38 90 MET A O 1
ATOM 703 N N . ALA A 1 91 ? 0.591 -2.798 -10.115 1.00 94.88 91 ALA A N 1
ATOM 704 C CA . ALA A 1 91 ? 0.335 -4.152 -10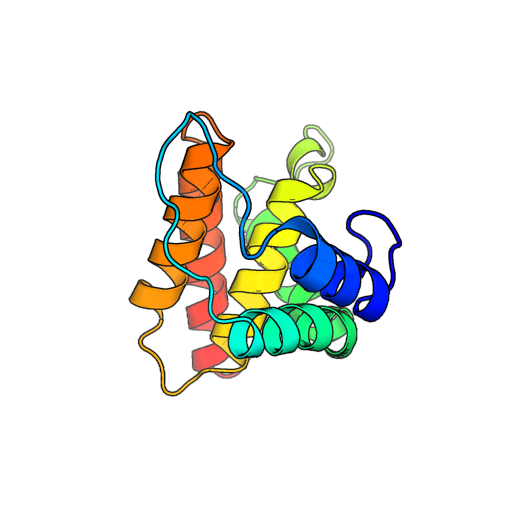.604 1.00 94.88 91 ALA A CA 1
ATOM 705 C C . ALA A 1 91 ? -1.003 -4.303 -11.349 1.00 94.88 91 ALA A C 1
ATOM 707 O O . ALA A 1 91 ? -1.065 -5.052 -12.323 1.00 94.88 91 ALA A O 1
ATOM 708 N N . HIS A 1 92 ? -2.049 -3.584 -10.934 1.00 93.88 92 HIS A N 1
ATOM 709 C CA . HIS A 1 92 ? -3.402 -3.680 -11.493 1.00 93.88 92 HIS A CA 1
ATOM 710 C C . HIS A 1 92 ? -3.723 -2.469 -12.361 1.00 93.88 92 HIS A C 1
ATOM 712 O O . HIS A 1 92 ? -4.573 -1.630 -12.062 1.00 93.88 92 HIS A O 1
ATOM 718 N N . GLN A 1 93 ? -2.993 -2.359 -13.469 1.00 91.06 93 GLN A N 1
ATOM 719 C CA . GLN A 1 93 ? -3.140 -1.234 -14.384 1.00 91.06 93 GLN A CA 1
ATOM 720 C C . GLN A 1 93 ? -4.480 -1.204 -15.138 1.00 91.06 93 GLN A C 1
ATOM 722 O O . GLN A 1 93 ? -4.831 -0.171 -15.714 1.00 91.06 93 GLN A O 1
ATOM 727 N N . ASP A 1 94 ? -5.197 -2.319 -15.132 1.00 92.19 94 ASP A N 1
ATOM 728 C CA . ASP A 1 94 ? -6.528 -2.546 -15.686 1.00 92.19 94 ASP A CA 1
ATOM 729 C C . ASP A 1 94 ? -7.673 -2.089 -14.765 1.00 92.19 94 ASP A C 1
ATOM 731 O O . ASP A 1 94 ? -8.805 -1.954 -15.229 1.00 92.19 94 ASP A O 1
ATOM 735 N N . VAL A 1 95 ? -7.382 -1.800 -13.494 1.00 92.94 95 VAL A N 1
ATOM 736 C CA . VAL A 1 95 ? -8.337 -1.249 -12.524 1.00 92.94 95 VAL A CA 1
ATOM 737 C C . VAL A 1 95 ? -8.220 0.277 -12.483 1.00 92.94 95 VAL A C 1
ATOM 739 O O . VAL A 1 95 ? -7.138 0.850 -12.655 1.00 92.94 95 VAL A O 1
ATOM 742 N N . ASP A 1 96 ? -9.350 0.955 -12.270 1.00 95.19 96 ASP A N 1
ATOM 743 C CA . ASP A 1 96 ? -9.385 2.412 -12.172 1.00 95.19 96 ASP A CA 1
ATOM 744 C C . ASP A 1 96 ? -8.642 2.886 -10.910 1.00 95.19 96 ASP A C 1
ATOM 746 O O . ASP A 1 96 ? -8.998 2.532 -9.786 1.00 95.19 96 ASP A O 1
ATOM 750 N N . GLY A 1 97 ? -7.594 3.693 -11.090 1.00 96.44 97 GLY A N 1
ATOM 751 C CA . GLY A 1 97 ? -6.707 4.130 -10.005 1.00 96.44 97 GLY A CA 1
ATOM 752 C C . GLY A 1 97 ? -7.431 4.797 -8.825 1.00 96.44 97 GLY A C 1
ATOM 753 O O . GLY A 1 97 ? -7.149 4.441 -7.684 1.00 96.44 97 GLY A O 1
ATOM 754 N N . PRO A 1 98 ? -8.389 5.717 -9.053 1.00 96.88 98 PRO A N 1
ATOM 755 C CA . PRO A 1 98 ? -9.206 6.307 -7.997 1.00 96.88 98 PRO A CA 1
ATOM 756 C C . PRO A 1 98 ? -9.997 5.298 -7.159 1.00 96.88 98 PRO A C 1
ATOM 758 O O . PRO A 1 98 ? -10.230 5.577 -5.987 1.00 96.88 98 PRO A O 1
ATOM 761 N N . VAL A 1 99 ? -10.399 4.148 -7.717 1.00 97.31 99 VAL A N 1
ATOM 762 C CA . VAL A 1 99 ? -11.072 3.089 -6.942 1.00 97.31 99 VAL A CA 1
ATOM 763 C C . VAL A 1 99 ? -10.097 2.508 -5.925 1.00 97.31 99 VAL A C 1
ATOM 765 O O . VAL A 1 99 ? -10.375 2.560 -4.733 1.00 97.31 99 VAL A O 1
ATOM 768 N N . ILE A 1 100 ? -8.909 2.092 -6.378 1.00 97.31 100 ILE A N 1
ATOM 769 C CA . ILE A 1 100 ? -7.853 1.577 -5.492 1.00 97.31 100 ILE A CA 1
ATOM 770 C C . ILE A 1 100 ? -7.496 2.624 -4.427 1.00 97.31 100 ILE A C 1
ATOM 772 O O . ILE A 1 100 ? -7.424 2.313 -3.243 1.00 97.31 100 ILE A O 1
ATOM 776 N N . ILE A 1 101 ? -7.293 3.886 -4.820 1.00 98.19 101 ILE A N 1
ATOM 777 C CA . ILE A 1 101 ? -6.937 4.958 -3.878 1.00 98.19 101 ILE A CA 1
ATOM 778 C C . ILE A 1 101 ? -8.016 5.129 -2.802 1.00 98.19 101 ILE A C 1
ATOM 780 O O . ILE A 1 101 ? -7.672 5.225 -1.624 1.00 98.19 101 ILE A O 1
ATOM 784 N N . ASN A 1 102 ? -9.296 5.158 -3.189 1.00 97.38 102 ASN A N 1
ATOM 785 C CA . ASN A 1 102 ? -10.396 5.302 -2.238 1.00 97.38 102 ASN A CA 1
ATOM 786 C C . ASN A 1 102 ? -10.446 4.136 -1.247 1.00 97.38 102 ASN A C 1
ATOM 788 O O . ASN A 1 102 ? -10.559 4.396 -0.053 1.00 97.38 102 ASN A O 1
ATOM 792 N N . ASP A 1 103 ? -10.254 2.893 -1.697 1.00 95.50 103 ASP A N 1
ATOM 793 C CA . ASP A 1 103 ? -10.264 1.723 -0.810 1.00 95.50 103 ASP A CA 1
ATOM 794 C C . ASP A 1 103 ? -9.193 1.838 0.297 1.00 95.50 103 ASP A C 1
ATOM 796 O O . ASP A 1 103 ? -9.475 1.626 1.479 1.00 95.50 103 ASP A O 1
ATOM 800 N N . TYR A 1 104 ? -7.968 2.267 -0.035 1.00 96.44 104 TYR A N 1
ATOM 801 C CA . TYR A 1 104 ? -6.917 2.484 0.976 1.00 96.44 104 TYR A CA 1
ATOM 802 C C . TYR A 1 104 ? -7.156 3.715 1.861 1.00 96.44 104 TYR A C 1
ATOM 804 O O . TYR A 1 104 ? -6.737 3.736 3.025 1.00 96.44 104 TYR A O 1
ATOM 812 N N . VAL A 1 105 ? -7.815 4.752 1.341 1.00 96.06 105 VAL A N 1
ATOM 813 C CA . VAL A 1 105 ? -8.226 5.912 2.145 1.00 96.06 105 VAL A CA 1
ATOM 814 C C . VAL A 1 105 ? -9.296 5.500 3.156 1.00 96.06 105 VAL A C 1
ATOM 816 O O . VAL A 1 105 ? -9.177 5.872 4.326 1.00 96.06 105 VAL A O 1
ATOM 819 N N . ASP A 1 106 ? -10.255 4.669 2.760 1.00 93.88 106 ASP A N 1
ATOM 820 C CA . ASP A 1 106 ? -11.280 4.125 3.651 1.00 93.88 106 ASP A CA 1
ATOM 821 C C . ASP A 1 106 ? -10.659 3.255 4.751 1.00 93.88 106 ASP A C 1
ATOM 823 O O . ASP A 1 106 ? -10.969 3.447 5.930 1.00 93.88 106 ASP A O 1
ATOM 827 N N . VAL A 1 107 ? -9.680 2.403 4.414 1.00 91.94 107 VAL A N 1
ATOM 828 C CA . VAL A 1 107 ? -8.874 1.682 5.418 1.00 91.94 107 VAL A CA 1
ATOM 829 C C . VAL A 1 107 ? -8.221 2.661 6.396 1.00 91.94 107 VAL A C 1
ATOM 831 O O . VAL A 1 107 ? -8.267 2.454 7.606 1.00 91.94 107 VAL A O 1
ATOM 834 N N . SER A 1 108 ? -7.644 3.762 5.909 1.00 92.44 108 SER A N 1
ATOM 835 C CA . SER A 1 108 ? -6.968 4.739 6.770 1.00 92.44 108 SER A CA 1
ATOM 836 C C . SER A 1 108 ? -7.916 5.438 7.756 1.00 92.44 108 SER A C 1
ATOM 838 O O . SER A 1 108 ? -7.503 5.794 8.861 1.00 92.44 108 SER A O 1
ATOM 840 N N . HIS A 1 109 ? -9.187 5.619 7.389 1.00 91.94 109 HIS A N 1
ATOM 841 C CA . HIS A 1 109 ? -10.184 6.261 8.244 1.00 91.94 109 HIS A CA 1
ATOM 842 C C . HIS A 1 109 ? -10.541 5.427 9.479 1.00 91.94 109 HIS A C 1
ATOM 844 O O . HIS A 1 109 ? -10.957 5.998 10.485 1.00 91.94 109 HIS A O 1
ATOM 850 N N . ALA A 1 110 ? -10.309 4.112 9.448 1.00 88.50 110 ALA A N 1
ATOM 851 C CA . ALA A 1 110 ? -10.478 3.254 10.617 1.00 88.50 110 ALA A CA 1
ATOM 852 C C . ALA A 1 110 ? -9.396 3.473 11.694 1.00 88.50 110 ALA A C 1
ATOM 854 O O . ALA A 1 110 ? -9.604 3.111 12.851 1.00 88.50 110 ALA A O 1
ATOM 855 N N . PHE A 1 111 ? -8.252 4.076 11.342 1.00 87.44 111 PHE A N 1
ATOM 856 C CA . PHE A 1 111 ? -7.086 4.163 12.233 1.00 87.44 111 PHE A CA 1
ATOM 857 C C . PHE A 1 111 ? -6.578 5.584 12.494 1.00 87.44 111 PHE A C 1
ATOM 859 O O . PHE A 1 111 ? -5.881 5.804 13.485 1.00 87.44 111 PHE A O 1
ATOM 866 N N . PHE A 1 112 ? -6.910 6.555 11.640 1.00 86.44 112 PHE A N 1
ATOM 867 C CA . PHE A 1 112 ? -6.379 7.914 11.735 1.00 86.44 112 PHE A CA 1
ATOM 868 C C . PHE A 1 112 ? -7.459 8.991 11.873 1.00 86.44 112 PHE A C 1
ATOM 870 O O . PHE A 1 112 ? -8.595 8.848 11.435 1.00 86.44 112 PHE A O 1
ATOM 877 N N . SER A 1 113 ? -7.061 10.135 12.438 1.00 77.00 113 SER A N 1
ATOM 878 C CA . SER A 1 113 ? -7.949 11.269 12.743 1.00 77.00 113 SER A CA 1
ATOM 879 C C . SER A 1 113 ? -8.203 12.230 11.563 1.00 77.00 113 SER A C 1
ATOM 881 O O . SER A 1 113 ? -8.880 13.248 11.716 1.00 77.00 113 SER A O 1
ATOM 883 N N . GLY A 1 114 ? -7.692 11.900 10.369 1.00 78.94 114 GLY A N 1
ATOM 884 C CA . GLY A 1 114 ? -8.071 12.497 9.082 1.00 78.94 114 GLY A CA 1
ATOM 885 C C . GLY A 1 114 ? -6.983 13.308 8.368 1.00 78.94 114 GLY A C 1
ATOM 886 O O . GLY A 1 114 ? -7.024 13.421 7.141 1.00 78.94 114 GLY A O 1
ATOM 887 N N . GLN A 1 115 ? -5.985 13.849 9.075 1.00 86.62 115 GLN A N 1
ATOM 888 C CA . GLN A 1 115 ? -4.858 14.535 8.421 1.00 86.62 115 GLN A CA 1
ATOM 889 C C . GLN A 1 115 ? -3.949 13.530 7.699 1.00 86.62 115 GLN A C 1
ATOM 891 O O . GLN A 1 115 ? -3.483 13.792 6.589 1.00 86.62 115 GLN A O 1
ATOM 896 N N . GLU A 1 116 ? -3.751 12.365 8.306 1.00 88.00 116 GLU A N 1
ATOM 897 C CA . GLU A 1 116 ? -3.004 11.239 7.757 1.00 88.00 116 GLU A CA 1
ATOM 898 C C . GLU A 1 116 ? -3.721 10.635 6.546 1.00 88.00 116 GLU A C 1
ATOM 900 O O . GLU A 1 116 ? -3.089 10.396 5.523 1.00 88.00 116 GLU A O 1
ATOM 905 N N . SER A 1 117 ? -5.049 10.490 6.597 1.00 91.94 117 SER A N 1
ATOM 906 C CA . SER A 1 117 ? -5.853 10.006 5.464 1.00 91.94 117 SER A CA 1
ATOM 907 C C . SER A 1 117 ? -5.726 10.912 4.235 1.00 91.94 117 SER A C 1
ATOM 909 O O . SER A 1 117 ? -5.556 10.438 3.113 1.00 91.94 117 SER A O 1
ATOM 911 N N . LYS A 1 118 ? -5.720 12.240 4.433 1.00 91.88 118 LYS A N 1
ATOM 912 C CA . LYS A 1 118 ? -5.474 13.206 3.345 1.00 91.88 118 LYS A CA 1
ATOM 913 C C . LYS A 1 118 ? -4.067 13.083 2.767 1.00 91.88 118 LYS A C 1
ATOM 915 O O . LYS A 1 118 ? -3.889 13.241 1.558 1.00 91.88 118 LYS A O 1
ATOM 920 N N . LEU A 1 119 ? -3.075 12.831 3.620 1.00 91.25 119 LEU A N 1
ATOM 921 C CA . LEU A 1 119 ? -1.705 12.591 3.180 1.00 91.25 119 LEU A CA 1
ATOM 922 C C . LEU A 1 119 ? -1.621 11.306 2.349 1.00 91.25 119 LEU A C 1
ATOM 924 O O . LEU A 1 119 ? -1.069 11.354 1.254 1.00 91.25 119 LEU A O 1
ATOM 928 N N . ILE A 1 120 ? -2.210 10.205 2.827 1.00 93.75 120 ILE A N 1
ATOM 929 C CA . ILE A 1 120 ? -2.266 8.914 2.126 1.00 93.75 120 ILE A CA 1
ATOM 930 C C . ILE A 1 120 ? -2.877 9.088 0.737 1.00 93.75 120 ILE A C 1
ATOM 932 O O . ILE A 1 120 ? -2.239 8.728 -0.251 1.00 93.75 120 ILE A O 1
ATOM 936 N N . ASN A 1 121 ? -4.037 9.744 0.646 1.00 96.19 121 ASN A N 1
ATOM 937 C CA . ASN A 1 121 ? -4.679 10.058 -0.630 1.00 96.19 121 ASN A CA 1
ATOM 938 C C . ASN A 1 121 ? -3.728 10.802 -1.586 1.00 96.19 121 ASN A C 1
ATOM 940 O O . ASN A 1 121 ? -3.526 10.402 -2.729 1.00 96.19 121 ASN A O 1
ATOM 944 N N . GLY A 1 122 ? -3.090 11.875 -1.105 1.00 95.62 122 GLY A N 1
ATOM 945 C CA . GLY A 1 122 ? -2.169 12.662 -1.924 1.00 95.62 122 GLY A CA 1
ATOM 946 C C . GLY A 1 122 ? -0.925 11.884 -2.367 1.00 95.62 122 GLY A C 1
ATOM 947 O O . GLY A 1 122 ? -0.427 12.095 -3.475 1.00 95.62 122 GLY A O 1
ATOM 948 N N . VAL A 1 123 ? -0.393 11.006 -1.517 1.00 95.19 123 VAL A N 1
ATOM 949 C CA . VAL A 1 123 ? 0.773 10.180 -1.854 1.00 95.19 123 VAL A CA 1
ATOM 950 C C . VAL A 1 123 ? 0.402 9.133 -2.898 1.00 95.19 123 VAL A C 1
ATOM 952 O O . VAL A 1 123 ? 1.116 9.020 -3.891 1.00 95.19 123 VAL A O 1
ATOM 955 N N . LEU A 1 124 ? -0.718 8.428 -2.723 1.00 97.31 124 LEU A N 1
ATOM 956 C CA . LEU A 1 124 ? -1.166 7.403 -3.665 1.00 97.31 124 LEU A CA 1
ATOM 957 C C . LEU A 1 124 ? -1.566 7.994 -5.026 1.00 97.31 124 LEU A C 1
ATOM 959 O O . LEU A 1 124 ? -1.192 7.433 -6.050 1.00 97.31 124 LEU A O 1
ATOM 963 N N . ASP A 1 125 ? -2.215 9.162 -5.066 1.00 97.62 125 ASP A N 1
ATOM 964 C CA . ASP A 1 125 ? -2.501 9.875 -6.324 1.00 97.62 125 ASP A CA 1
ATOM 965 C C . ASP A 1 125 ? -1.216 10.258 -7.080 1.00 97.62 125 ASP A C 1
ATOM 967 O O . ASP A 1 125 ? -1.113 10.084 -8.296 1.00 97.62 125 ASP A O 1
ATOM 971 N N . ALA A 1 126 ? -0.199 10.745 -6.364 1.00 96.31 126 ALA A N 1
ATOM 972 C CA . ALA A 1 126 ? 1.091 11.060 -6.974 1.00 96.31 126 ALA A CA 1
ATOM 973 C C . ALA A 1 126 ? 1.838 9.796 -7.433 1.00 96.31 126 ALA A C 1
ATOM 975 O O . ALA A 1 126 ? 2.445 9.812 -8.502 1.00 96.31 126 ALA A O 1
ATOM 976 N N . ALA A 1 127 ? 1.770 8.708 -6.662 1.00 95.56 127 ALA A N 1
ATOM 977 C CA . ALA A 1 127 ? 2.388 7.434 -7.018 1.00 95.56 127 ALA A CA 1
ATOM 978 C C . ALA A 1 127 ? 1.723 6.828 -8.258 1.00 95.56 127 ALA A C 1
ATOM 980 O O . ALA A 1 127 ? 2.416 6.424 -9.187 1.00 95.56 127 ALA A O 1
ATOM 981 N N . PHE A 1 128 ? 0.389 6.853 -8.318 1.00 96.06 128 PHE A N 1
ATOM 982 C CA . PHE A 1 128 ? -0.379 6.431 -9.483 1.00 96.06 128 PHE A CA 1
ATOM 983 C C . PHE A 1 128 ? 0.080 7.157 -10.748 1.00 96.06 128 PHE A C 1
ATOM 985 O O . PHE A 1 128 ? 0.431 6.506 -11.729 1.00 96.06 128 PHE A O 1
ATOM 992 N N . LYS A 1 129 ? 0.141 8.494 -10.715 1.00 94.38 129 LYS A N 1
ATOM 993 C CA . LYS A 1 129 ? 0.624 9.296 -11.851 1.00 94.38 129 LYS A CA 1
ATOM 994 C C . LYS A 1 129 ? 2.036 8.894 -12.258 1.00 94.38 129 LYS A C 1
ATOM 996 O O . LYS A 1 129 ? 2.270 8.625 -13.427 1.00 94.38 129 LYS A O 1
ATOM 1001 N N . ALA A 1 130 ? 2.937 8.747 -11.290 1.00 92.81 130 ALA A N 1
ATOM 1002 C CA . ALA A 1 130 ? 4.311 8.337 -11.549 1.00 92.81 130 ALA A CA 1
ATOM 1003 C C . ALA A 1 130 ? 4.392 6.956 -12.242 1.00 92.81 130 ALA A C 1
ATOM 1005 O O . ALA A 1 130 ? 5.112 6.793 -13.224 1.00 92.81 130 ALA A O 1
ATOM 1006 N N . PHE A 1 131 ? 3.597 5.974 -11.805 1.00 91.50 131 PHE A N 1
ATOM 1007 C CA . PHE A 1 131 ? 3.556 4.654 -12.443 1.00 91.50 131 PHE A CA 1
ATOM 1008 C C . PHE A 1 131 ? 2.949 4.674 -13.853 1.00 91.50 131 PHE A C 1
ATOM 1010 O O . PHE A 1 131 ? 3.351 3.873 -14.696 1.00 91.50 131 PHE A O 1
ATOM 1017 N N . ARG A 1 132 ? 1.997 5.575 -14.133 1.00 88.31 132 ARG A N 1
ATOM 1018 C CA . ARG A 1 132 ? 1.362 5.710 -15.459 1.00 88.31 132 ARG A CA 1
ATOM 1019 C C . ARG A 1 132 ? 2.197 6.500 -16.452 1.00 88.31 132 ARG A C 1
ATOM 1021 O O . ARG A 1 132 ? 2.227 6.143 -17.627 1.00 88.31 132 ARG A O 1
ATOM 1028 N N . ASP A 1 133 ? 2.905 7.510 -15.968 1.00 85.06 133 ASP A N 1
ATOM 1029 C CA . ASP A 1 133 ? 3.867 8.282 -16.754 1.00 85.06 133 ASP A CA 1
ATOM 1030 C C . ASP A 1 133 ? 5.138 7.466 -17.054 1.00 85.06 133 ASP A C 1
ATOM 1032 O O . ASP A 1 133 ? 6.001 7.917 -17.806 1.00 85.06 133 ASP A O 1
ATOM 1036 N N . GLY A 1 134 ? 5.211 6.239 -16.519 1.00 71.19 134 GLY A N 1
ATOM 1037 C CA . GLY A 1 134 ? 6.237 5.259 -16.829 1.00 71.19 134 GLY A CA 1
ATOM 1038 C C . GLY A 1 134 ? 7.603 5.665 -16.308 1.00 71.19 134 GLY A C 1
ATOM 1039 O O . GLY A 1 134 ? 8.552 5.502 -17.069 1.00 71.19 134 GLY A O 1
ATOM 1040 N N . LEU A 1 135 ? 7.648 6.209 -15.076 1.00 52.88 135 LEU A N 1
ATOM 1041 C CA . LEU A 1 135 ? 8.861 6.556 -14.313 1.00 52.88 135 LEU A CA 1
ATOM 1042 C C . LEU A 1 135 ? 10.171 6.026 -14.919 1.00 52.88 135 LEU A C 1
ATOM 1044 O O . LEU A 1 135 ? 10.343 4.785 -14.964 1.00 52.88 135 LEU A O 1
#

Foldseek 3Di:
DPLPPDDLVVVLVCCVVPPQQDDDPNDGDDRDDSVLSSCLSVLLVVCVVVQVVLLVVLCVVVVVDDPVHNPQVVNSVNSSLRSSLLSCLLPPVVDDQVVSLVVSLVVVVVPDPCPSSVVSSSSSVSSSVVSVVPD

Secondary structure (DSSP, 8-state):
-TTSS--HHHHHHHIIIIISS--BTTB-PPPP-HHHHHHHHHHHHHHHHHHHHHHHHHHHHTTS-BTTBTHHHH-HHHHHHHHHHHHHHHH-TTS-HHHHHHHHHHHHHTTS-SHHHHHHHHHHHHHHHHHHTT-

Radius of gyration: 15.0 Å; chains: 1; bounding box: 36×37×34 Å

pLDDT: mean 84.33, std 13.86, range [40.69, 98.19]

Sequence (135 aa):
MAANDQKADLVIQDFKDNRLEEKVDDQEMVFPDGTLFTNIVRGVEVRETDIEPVITTILNSRGASTAENPKLLTDLLMRSILLCGGFELMAHQDVDGPVIINDYVDVSHAFFSGQESKLINGVLDAAFKAFRDGL